Protein AF-Q84JG7-F1 (afdb_monomer_lite)

Structure (mmCIF, N/CA/C/O backbone):
data_AF-Q84JG7-F1
#
_entry.id   AF-Q84JG7-F1
#
loop_
_atom_site.group_PDB
_atom_site.id
_atom_site.type_symbol
_atom_site.label_atom_id
_atom_site.label_alt_id
_atom_site.label_comp_id
_atom_site.label_asym_id
_atom_site.label_entity_id
_atom_site.label_seq_id
_atom_site.pdbx_PDB_ins_code
_atom_site.Cartn_x
_atom_site.Cartn_y
_atom_site.Cartn_z
_atom_site.occupancy
_atom_site.B_iso_or_equiv
_atom_site.auth_seq_id
_atom_site.auth_comp_id
_atom_site.auth_asym_id
_atom_site.auth_atom_id
_atom_site.pdbx_PDB_model_num
ATOM 1 N N . ASN A 1 1 ? 14.979 -12.068 -6.597 1.00 91.88 1 ASN A N 1
ATOM 2 C CA . ASN A 1 1 ? 13.527 -11.747 -6.556 1.00 91.88 1 ASN A CA 1
ATOM 3 C C . ASN A 1 1 ? 13.008 -11.741 -8.003 1.00 91.88 1 ASN A C 1
ATOM 5 O O . ASN A 1 1 ? 13.812 -11.984 -8.893 1.00 91.88 1 ASN A O 1
ATOM 9 N N . ARG A 1 2 ? 11.712 -11.505 -8.261 1.00 93.94 2 ARG A N 1
ATOM 10 C CA . ARG A 1 2 ? 11.111 -11.570 -9.618 1.00 93.94 2 ARG A CA 1
ATOM 11 C C . ARG A 1 2 ? 11.532 -10.455 -10.599 1.00 93.94 2 ARG A C 1
ATOM 13 O O . ARG A 1 2 ? 10.944 -10.369 -11.666 1.00 93.94 2 ARG A O 1
ATOM 20 N N . PHE A 1 3 ? 12.444 -9.576 -10.190 1.00 95.94 3 PHE A N 1
ATOM 21 C CA . PHE A 1 3 ? 12.927 -8.423 -10.958 1.00 95.94 3 PHE A CA 1
ATOM 22 C C . PHE A 1 3 ? 14.451 -8.466 -11.141 1.00 95.94 3 PHE A C 1
ATOM 24 O O . PHE A 1 3 ? 15.060 -7.451 -11.447 1.00 95.94 3 PHE A O 1
ATOM 31 N N . ALA A 1 4 ? 15.085 -9.612 -10.862 1.00 96.62 4 ALA A N 1
ATOM 32 C CA . ALA A 1 4 ? 16.543 -9.748 -10.886 1.00 96.62 4 ALA A CA 1
ATOM 33 C C . ALA A 1 4 ? 17.146 -9.655 -12.300 1.00 96.62 4 ALA A C 1
ATOM 35 O O . ALA A 1 4 ? 18.359 -9.533 -12.432 1.00 96.62 4 ALA A O 1
ATOM 36 N N . ASP A 1 5 ? 16.304 -9.748 -13.325 1.00 96.88 5 ASP A N 1
ATOM 37 C CA . ASP A 1 5 ? 16.621 -9.649 -14.746 1.00 96.88 5 ASP A CA 1
ATOM 38 C C . ASP A 1 5 ? 16.403 -8.245 -15.331 1.00 96.88 5 ASP A C 1
ATOM 40 O O . ASP A 1 5 ? 16.766 -8.025 -16.481 1.00 96.88 5 ASP A O 1
ATOM 44 N N . LEU A 1 6 ? 15.839 -7.307 -14.561 1.00 96.44 6 LEU A N 1
ATOM 45 C CA . LEU A 1 6 ? 15.568 -5.942 -15.014 1.00 96.44 6 LEU A CA 1
ATOM 46 C C . LEU A 1 6 ? 16.689 -4.984 -14.610 1.00 96.44 6 LEU A C 1
ATOM 48 O O . LEU A 1 6 ? 17.203 -5.055 -13.488 1.00 96.44 6 LEU A O 1
ATOM 52 N N . THR A 1 7 ? 17.005 -4.024 -15.481 1.00 97.75 7 THR A N 1
ATOM 53 C CA . THR A 1 7 ? 17.777 -2.847 -15.062 1.00 97.75 7 THR A CA 1
ATOM 54 C C . THR A 1 7 ? 16.936 -1.942 -14.158 1.00 97.75 7 THR A C 1
ATOM 56 O O . THR A 1 7 ? 15.706 -2.042 -14.092 1.00 97.75 7 THR A O 1
ATOM 59 N N . ASP A 1 8 ? 17.589 -1.026 -13.443 1.00 96.44 8 ASP A N 1
ATOM 60 C CA . ASP A 1 8 ? 16.889 -0.056 -12.596 1.00 96.44 8 ASP A CA 1
ATOM 61 C C . ASP A 1 8 ? 15.962 0.852 -13.425 1.00 96.44 8 ASP A C 1
ATOM 63 O O . ASP A 1 8 ? 14.851 1.171 -13.001 1.00 96.44 8 ASP A O 1
ATOM 67 N N . GLU A 1 9 ? 16.369 1.217 -14.641 1.00 96.12 9 GLU A N 1
ATOM 68 C CA . GLU A 1 9 ? 15.561 2.015 -15.564 1.00 96.12 9 GLU A CA 1
ATOM 69 C C . GLU A 1 9 ? 14.300 1.267 -16.006 1.00 96.12 9 GLU A C 1
ATOM 71 O O . GLU A 1 9 ? 13.202 1.827 -15.947 1.00 96.12 9 GLU A O 1
ATOM 76 N N . GLU A 1 10 ? 14.437 -0.004 -16.397 1.00 96.25 10 GLU A N 1
ATOM 77 C CA . GLU A 1 10 ? 13.312 -0.867 -16.773 1.00 96.25 10 GLU A CA 1
ATOM 78 C C . GLU A 1 10 ? 12.346 -1.051 -15.601 1.00 96.25 10 GLU A C 1
ATOM 80 O O . GLU A 1 10 ? 11.124 -0.927 -15.752 1.00 96.25 10 GLU A O 1
ATOM 85 N N . PHE A 1 11 ? 12.891 -1.281 -14.404 1.00 96.00 11 PHE A N 1
ATOM 86 C CA . PHE A 1 11 ? 12.099 -1.417 -13.193 1.00 96.00 11 PHE A CA 1
ATOM 87 C C . PHE A 1 11 ? 11.331 -0.131 -12.875 1.00 96.00 11 PHE A C 1
ATOM 89 O O . PHE A 1 11 ? 10.123 -0.183 -12.632 1.00 96.00 11 PHE A O 1
ATOM 96 N N . ARG A 1 12 ? 11.987 1.034 -12.911 1.00 93.06 12 ARG A N 1
ATOM 97 C CA . ARG A 1 12 ? 11.335 2.325 -12.647 1.00 93.06 12 ARG A CA 1
ATOM 98 C C . ARG A 1 12 ? 10.233 2.612 -13.654 1.00 93.06 12 ARG A C 1
ATOM 100 O O . ARG A 1 12 ? 9.136 2.986 -13.237 1.00 93.06 12 ARG A O 1
ATOM 107 N N . ALA A 1 13 ? 10.499 2.402 -14.942 1.00 91.94 13 ALA A N 1
ATOM 108 C CA . ALA A 1 13 ? 9.536 2.649 -16.010 1.00 91.94 13 ALA A CA 1
ATOM 109 C C . ALA A 1 13 ? 8.287 1.763 -15.888 1.00 91.94 13 ALA A C 1
ATOM 111 O O . ALA A 1 13 ? 7.178 2.236 -16.123 1.00 91.94 13 ALA A O 1
ATOM 112 N N . ALA A 1 14 ? 8.453 0.497 -15.495 1.00 92.69 14 ALA A N 1
ATOM 113 C CA . ALA A 1 14 ? 7.343 -0.447 -15.419 1.00 92.69 14 ALA A CA 1
ATOM 114 C C . ALA A 1 14 ? 6.641 -0.477 -14.052 1.00 92.69 14 ALA A C 1
ATOM 116 O O . ALA A 1 14 ? 5.451 -0.756 -13.996 1.00 92.69 14 ALA A O 1
ATOM 117 N N . ARG A 1 15 ? 7.339 -0.260 -12.930 1.00 93.06 15 ARG A N 1
ATOM 118 C CA . ARG A 1 15 ? 6.818 -0.555 -11.575 1.00 93.06 15 ARG A CA 1
ATOM 119 C C . ARG A 1 15 ? 6.548 0.674 -10.714 1.00 93.06 15 ARG A C 1
ATOM 121 O O . ARG A 1 15 ? 5.943 0.542 -9.651 1.00 93.06 15 ARG A O 1
ATOM 128 N N . THR A 1 16 ? 6.927 1.864 -11.167 1.00 92.06 16 THR A N 1
ATOM 129 C CA . THR A 1 16 ? 6.578 3.131 -10.504 1.00 92.06 16 THR A CA 1
ATOM 130 C C . THR A 1 16 ? 5.529 3.892 -11.319 1.00 92.06 16 THR A C 1
ATOM 132 O O . THR A 1 16 ? 5.199 3.500 -12.434 1.00 92.06 16 THR A O 1
ATOM 135 N N . GLY A 1 17 ? 4.923 4.937 -10.754 1.00 85.12 17 GLY A N 1
ATOM 136 C CA . GLY A 1 17 ? 3.857 5.657 -11.466 1.00 85.12 17 GLY A CA 1
ATOM 137 C C . GLY A 1 17 ? 3.269 6.876 -10.765 1.00 85.12 17 GLY A C 1
ATOM 138 O O . GLY A 1 17 ? 2.527 7.632 -11.388 1.00 85.12 17 GLY A O 1
ATOM 139 N N . LEU A 1 18 ? 3.616 7.122 -9.497 1.00 86.25 18 LEU A N 1
ATOM 140 C CA . LEU A 1 18 ? 3.217 8.349 -8.815 1.00 86.25 18 LEU A CA 1
ATOM 141 C C . LEU A 1 18 ? 3.859 9.561 -9.504 1.00 86.25 18 LEU A C 1
ATOM 143 O O . LEU A 1 18 ? 5.079 9.714 -9.503 1.00 86.25 18 LEU A O 1
ATOM 147 N N . ARG A 1 19 ? 3.025 10.441 -10.058 1.00 84.69 19 ARG A N 1
ATOM 148 C CA . ARG A 1 19 ? 3.441 11.722 -10.637 1.00 84.69 19 ARG A CA 1
ATOM 149 C C . ARG A 1 19 ? 2.992 12.843 -9.700 1.00 84.69 19 ARG A C 1
ATOM 151 O O . ARG A 1 19 ? 1.789 13.092 -9.621 1.00 84.69 19 ARG A O 1
ATOM 158 N N . PRO A 1 20 ? 3.912 13.504 -8.975 1.00 76.50 20 PRO A N 1
ATOM 159 C CA . PRO A 1 20 ? 3.557 14.632 -8.126 1.00 76.50 20 PRO A CA 1
ATOM 160 C C . PRO A 1 20 ? 2.902 15.732 -8.963 1.00 76.50 20 PRO A C 1
ATOM 162 O O . PRO A 1 20 ? 3.453 16.161 -9.978 1.00 76.50 20 PRO A O 1
ATOM 165 N N . VAL A 1 21 ? 1.726 16.194 -8.545 1.00 76.31 21 VAL A N 1
ATOM 166 C CA . VAL A 1 21 ? 1.081 17.349 -9.173 1.00 76.31 21 VAL A CA 1
ATOM 167 C C . VAL A 1 21 ? 1.769 18.611 -8.652 1.00 76.31 21 VAL A C 1
ATOM 169 O O . VAL A 1 21 ? 1.801 18.857 -7.444 1.00 76.31 21 VAL A O 1
ATOM 172 N N . ALA A 1 22 ? 2.343 19.410 -9.555 1.00 68.31 22 ALA A N 1
ATOM 173 C CA . ALA A 1 22 ? 2.938 20.695 -9.200 1.00 68.31 22 ALA A CA 1
ATOM 174 C C . ALA A 1 22 ? 1.870 21.600 -8.558 1.00 68.31 22 ALA A C 1
ATOM 176 O O . ALA A 1 22 ? 0.803 21.802 -9.132 1.00 68.31 22 ALA A O 1
ATOM 177 N N . GLY A 1 23 ? 2.140 22.116 -7.355 1.00 63.59 23 GLY A N 1
ATOM 178 C CA . GLY A 1 23 ? 1.189 22.949 -6.605 1.00 63.59 23 GLY A CA 1
ATOM 179 C C . GLY A 1 23 ? 0.258 22.198 -5.642 1.00 63.59 23 GLY A C 1
ATOM 180 O O . GLY A 1 23 ? -0.504 22.842 -4.926 1.00 63.59 23 GLY A O 1
ATOM 181 N N . ALA A 1 24 ? 0.360 20.866 -5.519 1.00 60.28 24 ALA A N 1
ATOM 182 C CA . ALA A 1 24 ? -0.374 20.101 -4.496 1.00 60.28 24 ALA A CA 1
ATOM 183 C C . ALA A 1 24 ? 0.033 20.446 -3.042 1.00 60.28 24 ALA A C 1
ATOM 185 O O . ALA A 1 24 ? -0.607 20.001 -2.095 1.00 60.28 24 ALA A O 1
ATOM 186 N N . GLY A 1 25 ? 1.090 21.247 -2.860 1.00 56.03 25 GLY A N 1
ATOM 187 C CA . GLY A 1 25 ? 1.579 21.706 -1.558 1.00 56.03 25 GLY A CA 1
ATOM 188 C C . GLY A 1 25 ? 1.008 23.040 -1.066 1.00 56.03 25 GLY A C 1
ATOM 189 O O . GLY A 1 25 ? 1.388 23.470 0.017 1.00 56.03 25 GLY A O 1
ATOM 190 N N . SER A 1 26 ? 0.135 23.720 -1.819 1.00 56.41 26 SER A N 1
ATOM 191 C CA . SER A 1 26 ? -0.260 25.106 -1.496 1.00 56.41 26 SER A CA 1
ATOM 192 C C . SER A 1 26 ? -1.761 25.344 -1.318 1.00 56.41 26 SER A C 1
ATOM 194 O O . SER A 1 26 ? -2.215 26.482 -1.388 1.00 56.41 26 SER A O 1
ATOM 196 N N . GLY A 1 27 ? -2.546 24.310 -1.017 1.00 61.88 27 GLY A N 1
ATOM 197 C CA . GLY A 1 27 ? -3.953 24.509 -0.674 1.00 61.88 27 GLY A CA 1
ATOM 198 C C . GLY A 1 27 ? -4.585 23.311 0.012 1.00 61.88 27 GLY A C 1
ATOM 199 O O . GLY A 1 27 ? -5.166 22.464 -0.653 1.00 61.88 27 GLY A O 1
ATOM 200 N N . ALA A 1 28 ? -4.515 23.252 1.341 1.00 53.81 28 ALA A N 1
ATOM 201 C CA . ALA A 1 28 ? -5.369 22.360 2.120 1.00 53.81 28 ALA A CA 1
ATOM 202 C C . ALA A 1 28 ? -5.628 22.950 3.510 1.00 53.81 28 ALA A C 1
ATOM 204 O O . ALA A 1 28 ? -5.064 22.530 4.519 1.00 53.81 28 ALA A O 1
ATOM 205 N N . GLY A 1 29 ? -6.527 23.932 3.572 1.00 60.09 29 GLY A N 1
ATOM 206 C CA . GLY A 1 29 ? -7.320 24.093 4.781 1.00 60.09 29 GLY A CA 1
ATOM 207 C C . GLY A 1 29 ? -8.140 22.817 4.973 1.00 60.09 29 GLY A C 1
ATOM 208 O O . GLY A 1 29 ? -9.012 22.534 4.159 1.00 60.09 29 GLY A O 1
ATOM 209 N N . GLY A 1 30 ? -7.839 22.046 6.024 1.00 66.94 30 GLY A N 1
ATOM 210 C CA . GLY A 1 30 ? -8.714 20.968 6.495 1.00 66.94 30 GLY A CA 1
ATOM 211 C C . GLY A 1 30 ? -8.177 19.532 6.463 1.00 66.94 30 GLY A C 1
ATOM 212 O O . GLY A 1 30 ? -8.981 18.624 6.311 1.00 66.94 30 GLY A O 1
ATOM 213 N N . PHE A 1 31 ? -6.880 19.281 6.665 1.00 61.50 31 PHE A N 1
ATOM 214 C CA . PHE A 1 31 ? -6.434 17.993 7.222 1.00 61.50 31 PHE A CA 1
ATOM 215 C C . PHE A 1 31 ? -5.783 18.254 8.580 1.00 61.50 31 PHE A C 1
ATOM 217 O O . PHE A 1 31 ? -4.740 18.902 8.667 1.00 61.50 31 PHE A O 1
ATOM 224 N N . ARG A 1 32 ? -6.459 17.832 9.654 1.00 60.53 32 ARG A N 1
ATOM 225 C CA . ARG A 1 32 ? -6.000 18.008 11.034 1.00 60.53 32 ARG A CA 1
ATOM 226 C C . ARG A 1 32 ? -5.305 16.730 11.481 1.00 60.53 32 ARG A C 1
ATOM 228 O O . ARG A 1 32 ? -5.925 15.672 11.495 1.00 60.53 32 ARG A O 1
ATOM 235 N N . TYR A 1 33 ? -4.050 16.852 11.893 1.00 69.75 33 TYR A N 1
ATOM 236 C CA . TYR A 1 33 ? -3.499 15.916 12.863 1.00 69.75 33 TYR A CA 1
ATOM 237 C C . TYR A 1 33 ? -4.285 16.083 14.168 1.00 69.75 33 TYR A C 1
ATOM 239 O O . TYR A 1 33 ? -4.604 17.214 14.552 1.00 69.75 33 TYR A O 1
ATOM 247 N N . GLU A 1 34 ? -4.626 14.984 14.838 1.00 69.19 34 GLU A N 1
ATOM 248 C CA . GLU A 1 34 ? -5.031 15.092 16.239 1.00 69.19 34 GLU A CA 1
ATOM 249 C C . GLU A 1 34 ? -3.838 15.576 17.069 1.00 69.19 34 GLU A C 1
ATOM 251 O O . GLU A 1 34 ? -2.681 15.332 16.713 1.00 69.19 34 GLU A O 1
ATOM 256 N N . ASN A 1 35 ? -4.114 16.293 18.159 1.00 77.56 35 ASN A N 1
ATOM 257 C CA . ASN A 1 35 ? -3.074 16.697 19.096 1.00 77.56 35 ASN A CA 1
ATOM 258 C C . ASN A 1 35 ? -2.536 15.438 19.790 1.00 77.56 35 ASN A C 1
ATOM 260 O O . ASN A 1 35 ? -3.144 14.944 20.735 1.00 77.56 35 ASN A O 1
ATOM 264 N N . PHE A 1 36 ? -1.440 14.895 19.267 1.00 81.38 36 PHE A N 1
ATOM 265 C CA . PHE A 1 36 ? -0.859 13.628 19.689 1.00 81.38 36 PHE A CA 1
ATOM 266 C C . PHE A 1 36 ? 0.507 13.866 20.332 1.00 81.38 36 PHE A C 1
ATOM 268 O O . PHE A 1 36 ? 1.375 14.509 19.739 1.00 81.38 36 PHE A O 1
ATOM 275 N N . SER A 1 37 ? 0.707 13.332 21.537 1.00 84.25 37 SER A N 1
ATOM 276 C CA . SER A 1 37 ? 2.008 13.341 22.199 1.00 84.25 37 SER A CA 1
ATOM 277 C C . SER A 1 37 ? 2.773 12.067 21.870 1.00 84.25 37 SER A C 1
ATOM 279 O O . SER A 1 37 ? 2.238 10.965 21.949 1.00 84.25 37 SER A O 1
ATOM 281 N N . LEU A 1 38 ? 4.071 12.199 21.594 1.00 81.69 38 LEU A N 1
ATOM 282 C CA . LEU A 1 38 ? 4.970 11.047 21.474 1.00 81.69 38 LEU A CA 1
ATOM 283 C C . LEU A 1 38 ? 5.026 10.207 22.759 1.00 81.69 38 LEU A C 1
ATOM 285 O O . LEU A 1 38 ? 5.332 9.023 22.683 1.00 81.69 38 LEU A O 1
ATOM 289 N N . ALA A 1 39 ? 4.713 10.793 23.921 1.00 86.00 39 ALA A N 1
ATOM 290 C CA . ALA A 1 39 ? 4.632 10.057 25.182 1.00 86.00 39 ALA A CA 1
ATOM 291 C C . ALA A 1 39 ? 3.489 9.024 25.197 1.00 86.00 39 ALA A C 1
ATOM 293 O O . ALA A 1 39 ? 3.594 8.021 25.897 1.00 86.00 39 ALA A O 1
ATOM 294 N N . ASP A 1 40 ? 2.438 9.248 24.401 1.00 83.38 40 ASP A N 1
ATOM 295 C CA . ASP A 1 40 ? 1.281 8.354 24.287 1.00 83.38 40 ASP A CA 1
ATOM 296 C C . ASP A 1 40 ? 1.474 7.295 23.184 1.00 83.38 40 ASP A C 1
ATOM 298 O O . ASP A 1 40 ? 0.623 6.426 22.976 1.00 83.38 40 ASP A O 1
ATOM 302 N N . ALA A 1 41 ? 2.592 7.353 22.451 1.00 85.31 41 ALA A N 1
ATOM 303 C CA . ALA A 1 41 ? 2.898 6.411 21.389 1.00 85.31 41 ALA A CA 1
ATOM 304 C C . ALA A 1 41 ? 3.382 5.069 21.947 1.00 85.31 41 ALA A C 1
ATOM 306 O O . ALA A 1 41 ? 4.265 4.996 22.800 1.00 85.31 41 ALA A O 1
ATOM 307 N N . ALA A 1 42 ? 2.857 3.978 21.390 1.00 85.25 42 ALA A N 1
ATOM 308 C CA . ALA A 1 42 ? 3.427 2.660 21.623 1.00 85.25 42 ALA A CA 1
ATOM 309 C C . ALA A 1 42 ? 4.846 2.584 21.030 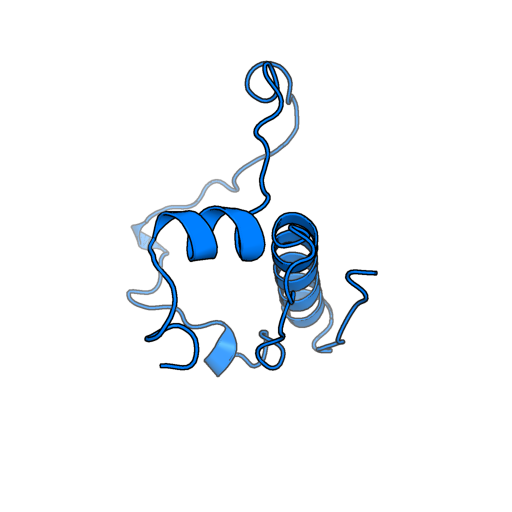1.00 85.25 42 ALA A C 1
ATOM 311 O O . ALA A 1 42 ? 5.089 3.062 19.923 1.00 85.25 42 ALA A O 1
ATOM 312 N N . GLY A 1 43 ? 5.773 1.914 21.725 1.00 90.94 43 GLY A N 1
ATOM 313 C CA . GLY A 1 43 ? 7.149 1.722 21.240 1.00 90.94 43 GLY A CA 1
ATOM 314 C C . GLY A 1 43 ? 7.259 0.892 19.951 1.00 90.94 43 GLY A C 1
ATOM 315 O O . GLY A 1 43 ? 8.291 0.913 19.288 1.00 90.94 43 GLY A O 1
ATOM 316 N N . SER A 1 44 ? 6.199 0.168 19.579 1.00 92.81 44 SER A N 1
ATOM 317 C CA . SER A 1 44 ? 6.055 -0.481 18.275 1.00 92.81 44 SER A CA 1
ATOM 318 C C . SER A 1 44 ? 4.576 -0.616 17.909 1.00 92.81 44 SER A C 1
ATOM 320 O O . SER A 1 44 ? 3.719 -0.719 18.789 1.00 92.81 44 SER A O 1
ATOM 322 N N . MET A 1 45 ? 4.271 -0.614 16.612 1.00 92.62 45 MET A N 1
ATOM 323 C CA . MET A 1 45 ? 2.914 -0.776 16.094 1.00 92.62 45 MET A CA 1
ATOM 324 C C . MET A 1 45 ? 2.947 -1.573 14.789 1.00 92.62 45 MET A C 1
ATOM 326 O O . MET A 1 45 ? 3.709 -1.246 13.882 1.00 92.62 45 MET A O 1
ATOM 330 N N . ASP A 1 46 ? 2.103 -2.601 14.687 1.00 96.12 46 ASP A N 1
ATOM 331 C CA . ASP A 1 46 ? 1.918 -3.392 13.469 1.00 96.12 46 ASP A CA 1
ATOM 332 C C . ASP A 1 46 ? 0.423 -3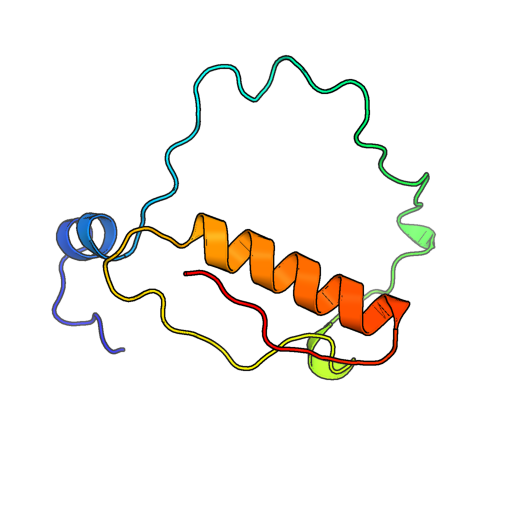.635 13.216 1.00 96.12 46 ASP A C 1
ATOM 334 O O . ASP A 1 46 ? -0.213 -4.471 13.861 1.00 96.12 46 ASP A O 1
ATOM 338 N N . TRP A 1 47 ? -0.147 -2.919 12.244 1.00 97.00 47 TRP A N 1
ATOM 339 C CA . TRP A 1 47 ? -1.554 -3.065 11.856 1.00 97.00 47 TRP A CA 1
ATOM 340 C C . TRP A 1 47 ? -1.891 -4.459 11.311 1.00 97.00 47 TRP A C 1
ATOM 342 O O . TRP A 1 47 ? -3.054 -4.866 11.362 1.00 97.00 47 TRP A O 1
ATOM 352 N N . ARG A 1 48 ? -0.900 -5.227 10.832 1.00 97.62 48 ARG A N 1
ATOM 353 C CA . ARG A 1 48 ? -1.104 -6.615 10.388 1.00 97.62 48 ARG A CA 1
ATOM 354 C C . ARG A 1 48 ? -1.439 -7.511 11.572 1.00 97.62 48 ARG A C 1
ATOM 356 O O . ARG A 1 48 ? -2.378 -8.296 11.486 1.00 97.62 48 ARG A O 1
ATOM 363 N N . ALA A 1 49 ? -0.733 -7.339 12.693 1.00 96.69 49 ALA A N 1
ATOM 364 C CA . ALA A 1 49 ? -1.009 -8.064 13.934 1.00 96.69 49 ALA A CA 1
ATOM 365 C C . ALA A 1 49 ? -2.408 -7.739 14.492 1.00 96.69 49 ALA A C 1
ATOM 367 O O . ALA A 1 49 ? -3.022 -8.569 15.155 1.00 96.69 49 ALA A O 1
ATOM 368 N N . MET A 1 50 ? -2.942 -6.559 14.163 1.00 95.38 50 MET A N 1
ATOM 369 C CA . MET A 1 50 ? -4.305 -6.134 14.506 1.00 95.38 50 MET A CA 1
ATOM 370 C C . MET A 1 50 ? -5.362 -6.565 13.469 1.00 95.38 50 MET A C 1
ATOM 372 O O . MET A 1 50 ? -6.542 -6.237 13.604 1.00 95.38 50 MET A O 1
ATOM 376 N N . GLY A 1 51 ? -4.965 -7.284 12.413 1.00 96.88 51 GLY A N 1
ATOM 377 C CA . GLY A 1 51 ? -5.859 -7.734 11.344 1.00 96.88 51 GLY A CA 1
ATOM 378 C C . GLY A 1 51 ? -6.447 -6.597 10.500 1.00 96.88 51 GLY A C 1
ATOM 379 O O . GLY A 1 51 ? -7.537 -6.762 9.951 1.00 96.88 51 GLY A O 1
ATOM 380 N N . ALA A 1 52 ? -5.766 -5.447 10.432 1.00 97.88 52 ALA A N 1
ATOM 381 C CA . ALA A 1 52 ? -6.169 -4.245 9.693 1.00 97.88 52 ALA A CA 1
ATOM 382 C C . ALA A 1 52 ? -5.414 -4.051 8.374 1.00 97.88 52 ALA A C 1
ATOM 384 O O . ALA A 1 52 ? -5.365 -2.949 7.839 1.00 97.88 52 ALA A O 1
ATOM 385 N N . VAL A 1 53 ? -4.836 -5.126 7.841 1.00 98.19 53 VAL A N 1
ATOM 386 C CA . VAL A 1 53 ? -4.113 -5.126 6.568 1.00 98.19 53 VAL A CA 1
ATOM 387 C C . VAL A 1 53 ? -4.574 -6.332 5.760 1.00 98.19 53 VAL A C 1
ATOM 389 O O . VAL A 1 53 ? -4.616 -7.449 6.279 1.00 98.19 53 VAL A O 1
ATOM 392 N N . THR A 1 54 ? -4.960 -6.101 4.507 1.00 97.94 54 THR A N 1
ATOM 393 C CA . THR A 1 54 ? -5.320 -7.151 3.547 1.00 97.94 54 THR A CA 1
ATOM 394 C C . THR A 1 54 ? -4.076 -7.903 3.054 1.00 97.94 54 THR A C 1
ATOM 396 O O . THR A 1 54 ? -2.938 -7.565 3.384 1.00 97.94 54 THR A O 1
ATOM 399 N N . GLY A 1 55 ? -4.274 -8.981 2.290 1.00 97.81 55 GLY A N 1
ATOM 400 C CA . GLY A 1 55 ? -3.160 -9.675 1.641 1.00 97.81 55 GLY A CA 1
ATOM 401 C C . GLY A 1 55 ? -2.419 -8.759 0.662 1.00 97.81 55 GLY A C 1
ATOM 402 O O . GLY A 1 55 ? -3.023 -7.882 0.050 1.00 97.81 55 GLY A O 1
ATOM 403 N N . VAL A 1 56 ? -1.111 -8.972 0.496 1.00 97.19 56 VAL A N 1
ATOM 404 C CA . VAL A 1 56 ? -0.295 -8.198 -0.455 1.00 97.19 56 VAL A CA 1
ATOM 405 C C . VAL A 1 56 ? -0.826 -8.397 -1.879 1.00 97.19 56 VAL A C 1
ATOM 407 O O . VAL A 1 56 ? -0.969 -9.533 -2.331 1.00 97.19 56 VAL A O 1
ATOM 410 N N . LYS A 1 57 ? -1.094 -7.292 -2.584 1.00 96.31 57 LYS A N 1
ATOM 411 C CA . LYS A 1 57 ? -1.598 -7.268 -3.968 1.00 96.31 57 LYS A CA 1
ATOM 412 C C . LYS A 1 57 ? -0.480 -6.893 -4.965 1.00 96.31 57 LYS A C 1
ATOM 414 O O . LYS A 1 57 ? 0.560 -6.373 -4.562 1.00 96.31 57 LYS A O 1
ATOM 419 N N . ASP A 1 58 ? -0.684 -7.148 -6.263 1.00 96.00 58 ASP A N 1
ATOM 420 C CA . ASP A 1 58 ? 0.266 -6.821 -7.348 1.00 96.00 58 ASP A CA 1
ATOM 421 C C . ASP A 1 58 ? -0.340 -5.790 -8.314 1.00 96.00 58 ASP A C 1
ATOM 423 O O . ASP A 1 58 ? -1.319 -6.072 -9.000 1.00 96.00 58 ASP A O 1
ATOM 427 N N . GLN A 1 59 ? 0.265 -4.602 -8.388 1.00 94.31 59 GLN A N 1
ATOM 428 C CA . GLN A 1 59 ? -0.144 -3.521 -9.299 1.00 94.31 59 GLN A CA 1
ATOM 429 C C . GLN A 1 59 ? 0.226 -3.776 -10.774 1.00 94.31 59 GLN A C 1
ATOM 431 O O . GLN A 1 59 ? -0.133 -2.995 -11.659 1.00 94.31 59 GLN A O 1
ATOM 436 N N . GLY A 1 60 ? 1.026 -4.810 -11.054 1.00 94.25 60 GLY A N 1
ATOM 437 C CA . GLY A 1 60 ? 1.546 -5.069 -12.390 1.00 94.25 60 GLY A CA 1
ATOM 438 C C . GLY A 1 60 ? 2.440 -3.929 -12.881 1.00 94.25 60 GLY A C 1
ATOM 439 O O . GLY A 1 60 ? 3.307 -3.447 -12.144 1.00 94.25 60 GLY A O 1
ATOM 440 N N . SER A 1 61 ? 2.236 -3.521 -14.135 1.00 92.19 61 SER A N 1
ATOM 441 C CA . SER A 1 61 ? 2.989 -2.450 -14.795 1.00 92.19 61 SER A CA 1
ATOM 442 C C . SER A 1 61 ? 2.176 -1.178 -15.071 1.00 92.19 61 SER A C 1
ATOM 444 O O . SER A 1 61 ? 2.530 -0.377 -15.928 1.00 92.19 61 SER A O 1
ATOM 446 N N . CYS A 1 62 ? 1.036 -1.012 -14.395 1.00 92.12 62 CYS A N 1
ATOM 447 C CA . CYS A 1 62 ? 0.050 0.026 -14.714 1.00 92.12 62 CYS A CA 1
ATOM 448 C C . CYS A 1 62 ? 0.425 1.427 -14.184 1.00 92.12 62 CYS A C 1
ATOM 450 O O . CYS A 1 62 ? -0.124 2.429 -14.632 1.00 92.12 62 CYS A O 1
ATOM 452 N N . GLY A 1 63 ? 1.349 1.520 -13.222 1.00 91.38 63 GLY A N 1
ATOM 453 C CA . GLY A 1 63 ? 1.651 2.784 -12.536 1.00 91.38 63 GLY A CA 1
ATOM 454 C C . GLY A 1 63 ? 0.548 3.244 -11.568 1.00 91.38 63 GLY A C 1
ATOM 455 O O . GLY A 1 63 ? 0.535 4.393 -11.134 1.00 91.38 63 GLY A O 1
ATOM 456 N N . CYS A 1 64 ? -0.370 2.352 -11.187 1.00 93.19 64 CYS A N 1
ATOM 457 C CA . CYS A 1 64 ? -1.505 2.619 -10.298 1.00 93.19 64 CYS A CA 1
ATOM 458 C C . CYS A 1 64 ? -1.170 2.535 -8.796 1.00 93.19 64 CYS A C 1
ATOM 460 O O . CYS A 1 64 ? -2.073 2.461 -7.967 1.00 93.19 64 CYS A O 1
ATOM 462 N N . CYS A 1 65 ? 0.112 2.581 -8.408 1.00 93.94 65 CYS A N 1
ATOM 463 C CA . CYS A 1 65 ? 0.542 2.459 -7.006 1.00 93.94 65 CYS A CA 1
ATOM 464 C C . CYS A 1 65 ? -0.137 3.469 -6.060 1.00 93.94 65 CYS A C 1
ATOM 466 O O . CYS A 1 65 ? -0.356 3.175 -4.885 1.00 93.94 65 CYS A O 1
ATOM 468 N N . TRP A 1 66 ? -0.510 4.643 -6.575 1.00 94.12 66 TRP A N 1
ATOM 469 C CA . TRP A 1 66 ? -1.252 5.671 -5.844 1.00 94.12 66 TRP A CA 1
ATOM 470 C C . TRP A 1 66 ? -2.655 5.196 -5.429 1.00 94.12 66 TRP A C 1
ATOM 472 O O . TRP A 1 66 ? -3.079 5.476 -4.309 1.00 94.12 66 TRP A O 1
ATOM 482 N N . ALA A 1 67 ? -3.339 4.427 -6.282 1.00 94.75 67 ALA A N 1
ATOM 483 C CA . ALA A 1 67 ? -4.653 3.857 -5.996 1.00 94.75 67 ALA A CA 1
ATOM 484 C C . ALA A 1 67 ? -4.545 2.756 -4.935 1.00 94.75 67 ALA A C 1
ATOM 486 O O . ALA A 1 67 ? -5.267 2.789 -3.943 1.00 94.75 67 ALA A O 1
ATOM 487 N N . PHE A 1 68 ? -3.564 1.85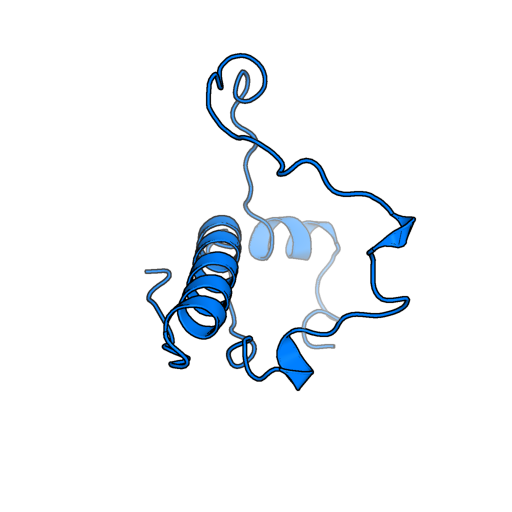8 -5.073 1.00 96.69 68 PHE A N 1
ATOM 488 C CA . PHE A 1 68 ? -3.265 0.820 -4.076 1.00 96.69 68 PHE A CA 1
ATOM 489 C C . PHE A 1 68 ? -2.933 1.423 -2.705 1.00 96.69 68 PHE A C 1
ATOM 491 O O . PHE A 1 68 ? -3.410 0.942 -1.680 1.00 96.69 68 PHE A O 1
ATOM 498 N N . SER A 1 69 ? -2.157 2.512 -2.685 1.00 95.25 69 SER A N 1
ATOM 499 C CA . SER A 1 69 ? -1.804 3.228 -1.452 1.00 95.25 69 SER A CA 1
ATOM 500 C C . SER A 1 69 ? -3.040 3.813 -0.764 1.00 95.25 69 SER A C 1
ATOM 502 O O . SER A 1 69 ? -3.206 3.661 0.446 1.00 95.25 69 SER A O 1
ATOM 504 N N . ALA A 1 70 ? -3.927 4.454 -1.532 1.00 95.62 70 ALA A N 1
ATOM 505 C CA . ALA A 1 70 ? -5.169 5.016 -1.011 1.00 95.62 70 ALA A CA 1
ATOM 506 C C . ALA A 1 70 ? -6.123 3.923 -0.505 1.00 95.62 70 ALA A C 1
ATOM 508 O O . ALA A 1 70 ? -6.649 4.026 0.604 1.00 95.62 70 ALA A O 1
ATOM 509 N N . VAL A 1 71 ? -6.305 2.855 -1.285 1.00 97.75 71 VAL A N 1
ATOM 510 C CA . VAL A 1 71 ? -7.173 1.728 -0.933 1.00 97.75 71 VAL A CA 1
ATOM 511 C C . VAL A 1 71 ? -6.701 1.052 0.349 1.00 97.75 71 VAL A C 1
ATOM 513 O O . VAL A 1 71 ? -7.499 0.935 1.274 1.00 97.75 71 VAL A O 1
ATOM 516 N N . ALA A 1 72 ? -5.417 0.707 0.477 1.00 97.62 72 ALA A N 1
ATOM 517 C CA . ALA A 1 72 ? -4.894 0.060 1.683 1.00 97.62 72 ALA A CA 1
ATOM 518 C C . ALA A 1 72 ? -5.121 0.900 2.957 1.00 97.62 72 ALA A C 1
ATOM 520 O O . ALA A 1 72 ? -5.471 0.360 4.010 1.00 97.62 72 ALA A O 1
ATOM 521 N N . ALA A 1 73 ? -4.980 2.229 2.866 1.00 97.19 73 ALA A N 1
ATOM 522 C CA . ALA A 1 73 ? -5.262 3.127 3.986 1.00 97.19 73 ALA A CA 1
ATOM 523 C C . ALA A 1 73 ? -6.7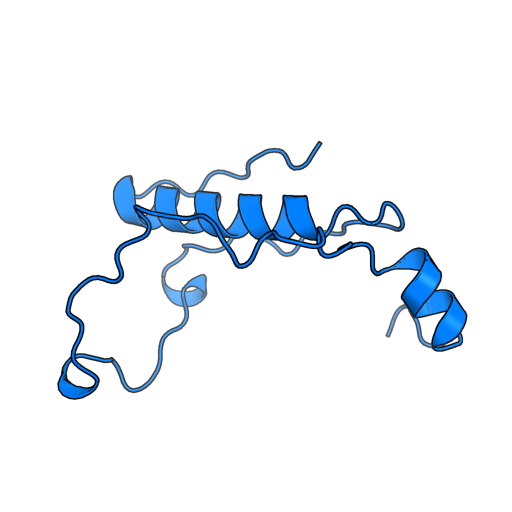52 3.117 4.378 1.00 97.19 73 ALA A C 1
ATOM 525 O O . ALA A 1 73 ? -7.086 3.065 5.566 1.00 97.19 73 ALA A O 1
ATOM 526 N N . VAL A 1 74 ? -7.655 3.128 3.393 1.00 97.44 74 VAL A N 1
ATOM 527 C CA . VAL A 1 74 ? -9.108 3.089 3.624 1.00 97.44 74 VAL A CA 1
ATOM 528 C C . VAL A 1 74 ? -9.561 1.723 4.147 1.00 97.44 74 VAL A C 1
ATOM 530 O O . VAL A 1 74 ? -10.388 1.670 5.060 1.00 97.44 74 VAL A O 1
ATOM 533 N N . GLU A 1 75 ? -9.013 0.622 3.634 1.00 98.31 75 GLU A N 1
ATOM 534 C CA . GLU A 1 75 ? -9.263 -0.737 4.134 1.00 98.31 75 GLU A CA 1
ATOM 535 C C . GLU A 1 75 ? -8.890 -0.851 5.622 1.00 98.31 75 GLU A C 1
ATOM 537 O O . GLU A 1 75 ? -9.702 -1.308 6.436 1.00 98.31 75 GLU A O 1
ATOM 542 N N . GLY A 1 76 ? -7.701 -0.364 5.999 1.00 97.81 76 GLY A N 1
ATOM 543 C CA . GLY A 1 76 ? -7.242 -0.354 7.388 1.00 97.81 76 GLY A CA 1
ATOM 544 C C . GLY A 1 76 ? -8.128 0.499 8.296 1.00 97.81 76 GLY A C 1
ATOM 545 O O . GLY A 1 76 ? -8.585 0.026 9.340 1.00 97.81 76 GLY A O 1
ATOM 546 N N . LEU A 1 77 ? -8.468 1.722 7.874 1.00 96.44 77 LEU A N 1
ATOM 547 C CA . LEU A 1 77 ? -9.387 2.588 8.620 1.00 96.44 77 LEU A CA 1
ATOM 548 C C . LEU A 1 77 ? -10.775 1.950 8.781 1.00 96.44 77 LEU A C 1
ATOM 550 O O . LEU A 1 77 ? -11.377 2.034 9.853 1.00 96.44 77 LEU A O 1
ATOM 554 N N . THR A 1 78 ? -11.269 1.274 7.743 1.00 97.44 78 THR A N 1
ATOM 555 C CA . THR A 1 78 ? -12.551 0.561 7.772 1.00 97.44 78 THR A CA 1
ATOM 556 C C . THR A 1 78 ? -12.518 -0.560 8.803 1.00 97.44 78 THR A C 1
ATOM 558 O O . THR A 1 78 ? -13.447 -0.662 9.610 1.00 97.44 78 THR A O 1
ATOM 561 N N . LYS A 1 79 ? -11.433 -1.345 8.861 1.00 97.81 79 LYS A N 1
ATOM 562 C CA . LYS A 1 79 ? -11.248 -2.361 9.905 1.00 97.81 79 LYS A CA 1
ATOM 563 C C . LYS A 1 79 ? -11.246 -1.744 11.299 1.00 97.81 79 LYS A C 1
ATOM 565 O O . LYS A 1 79 ? -11.942 -2.259 12.170 1.00 97.81 79 LYS A O 1
ATOM 570 N N . ILE A 1 80 ? -10.508 -0.655 11.507 1.00 96.38 80 ILE A N 1
ATOM 571 C CA . ILE A 1 80 ? -10.410 0.020 12.810 1.00 96.38 80 ILE A CA 1
ATOM 572 C C . ILE A 1 80 ? -11.781 0.532 13.267 1.00 96.38 80 ILE A C 1
ATOM 574 O O . ILE A 1 80 ? -12.147 0.380 14.428 1.00 96.38 80 ILE A O 1
ATOM 578 N N . ARG A 1 81 ? -12.560 1.123 12.355 1.00 96.50 81 ARG A N 1
ATOM 579 C CA . ARG A 1 81 ? -13.860 1.730 12.679 1.00 96.50 81 ARG A CA 1
ATOM 580 C C . ARG A 1 81 ? -14.994 0.722 12.819 1.00 96.50 81 ARG A C 1
ATOM 582 O O . ARG A 1 81 ? -15.886 0.934 13.630 1.00 96.50 81 ARG A O 1
ATOM 589 N N . THR A 1 82 ? -14.995 -0.335 12.010 1.00 97.44 82 THR A N 1
ATOM 590 C CA . THR A 1 82 ? -16.151 -1.241 11.874 1.00 97.44 82 THR A CA 1
ATOM 591 C C . THR A 1 82 ? -15.882 -2.662 12.361 1.00 97.44 82 THR A C 1
ATOM 593 O O . THR A 1 82 ? -16.801 -3.475 12.422 1.00 97.44 82 THR A O 1
ATOM 596 N N . GLY A 1 83 ? -14.625 -3.009 12.644 1.00 96.81 83 GLY A N 1
ATOM 597 C CA . GLY A 1 83 ? -14.202 -4.378 12.943 1.00 96.81 83 GLY A CA 1
ATOM 598 C C . GLY A 1 83 ? -14.138 -5.302 11.720 1.00 96.81 83 GLY A C 1
ATOM 599 O O . GLY A 1 83 ? -13.651 -6.432 11.837 1.00 96.81 83 GLY A O 1
ATOM 600 N N . ARG A 1 84 ? -14.549 -4.845 10.529 1.00 97.00 84 ARG A N 1
ATOM 601 C CA . ARG A 1 84 ? -14.590 -5.643 9.294 1.00 97.00 84 ARG A CA 1
ATOM 602 C C . ARG A 1 84 ? -13.449 -5.261 8.360 1.00 97.00 84 ARG A C 1
ATOM 604 O O . ARG A 1 84 ? -13.323 -4.104 7.977 1.00 97.00 84 ARG A O 1
ATOM 611 N N . LEU A 1 85 ? -12.641 -6.248 7.977 1.00 97.38 85 LEU A N 1
ATOM 612 C CA . LEU A 1 85 ? -11.636 -6.080 6.931 1.00 97.38 85 LEU A CA 1
ATOM 613 C C . LEU A 1 85 ? -12.282 -6.456 5.599 1.00 97.38 85 LEU 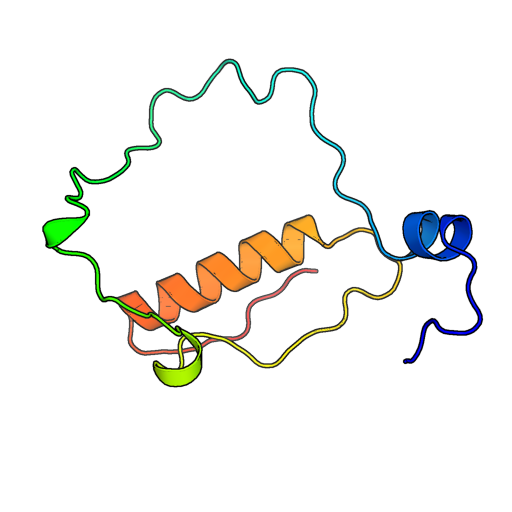A C 1
ATOM 615 O O . LEU A 1 85 ? -12.771 -7.575 5.450 1.00 97.38 85 LEU A O 1
ATOM 619 N N . VAL A 1 86 ? -12.313 -5.520 4.657 1.00 96.38 86 VAL A N 1
ATOM 620 C CA . VAL A 1 86 ? -12.896 -5.714 3.326 1.00 96.38 86 VAL A CA 1
ATOM 621 C C . VAL A 1 86 ? -11.837 -5.340 2.307 1.00 96.38 86 VAL A C 1
ATOM 623 O O . VAL A 1 86 ? -11.221 -4.292 2.450 1.00 96.38 86 VAL A O 1
ATOM 626 N N . SER A 1 87 ? -11.628 -6.191 1.303 1.00 97.19 87 SER A N 1
ATOM 627 C CA . SER A 1 87 ? -10.774 -5.855 0.164 1.00 97.19 87 SER A CA 1
ATOM 628 C C . SER A 1 87 ? -11.553 -4.947 -0.787 1.00 97.19 87 SER A C 1
ATOM 630 O O . SER A 1 87 ? -12.568 -5.376 -1.337 1.00 97.19 87 SER A O 1
ATOM 632 N N . LEU A 1 88 ? -11.102 -3.708 -0.959 1.00 97.06 88 LEU A N 1
ATOM 633 C CA . LEU A 1 88 ? -11.698 -2.717 -1.856 1.00 97.06 88 LEU A CA 1
ATOM 634 C C . LEU A 1 88 ? -11.031 -2.758 -3.243 1.00 97.06 88 LEU A C 1
ATOM 636 O O . LEU A 1 88 ? -10.038 -3.462 -3.439 1.00 97.06 88 LEU A O 1
ATOM 640 N N . SER A 1 89 ? -11.622 -2.035 -4.201 1.00 95.62 89 SER A N 1
ATOM 641 C CA . SER A 1 89 ? -11.183 -1.981 -5.604 1.00 95.62 89 SER A CA 1
ATOM 642 C C . SER A 1 89 ? -10.188 -0.853 -5.853 1.00 95.62 89 SER A C 1
ATOM 644 O O . SER A 1 89 ? -10.479 0.303 -5.553 1.00 95.62 89 SER A O 1
ATOM 646 N N . GLU A 1 90 ? -9.060 -1.188 -6.473 1.00 95.88 90 GLU A N 1
ATOM 647 C CA . GLU A 1 90 ? -8.110 -0.242 -7.068 1.00 95.88 90 GLU A CA 1
ATOM 648 C C . GLU A 1 90 ? -8.384 0.067 -8.553 1.00 95.88 90 GLU A C 1
ATOM 650 O O . GLU A 1 90 ? -7.709 0.933 -9.111 1.00 95.88 90 GLU A O 1
ATOM 655 N N . GLN A 1 91 ? -9.308 -0.671 -9.189 1.00 83.44 91 GLN A N 1
ATOM 656 C CA . GLN A 1 91 ? -9.664 -0.558 -10.614 1.00 83.44 91 GLN A CA 1
ATOM 657 C C . GLN A 1 91 ? -10.543 0.653 -10.919 1.00 83.44 91 GLN A C 1
ATOM 659 O O . GLN A 1 91 ? -11.460 0.924 -10.108 1.00 83.44 91 GLN A O 1
#

Foldseek 3Di:
DVCPVDDPVRCCQQPAADDDDPPPPPDDDDDDDDPDDPVPDDPDDDLVVVVLFDPDDDPGRPNLVVLVVVQRVVQSVCCVVPVDRDRDDSD

Radius of gyration: 17.15 Å; chains: 1; bounding box: 34×37×42 Å

Sequence (91 aa):
NRFADLTDEEFRAARTGLRPVAGAGSGAGGFRYENFSLADAAGSMDWRAMGAVTGVKDQGSCGCCWAFSAVAAVEGLTKIRTGRLVSLSEQ

Secondary structure (DSSP, 8-state):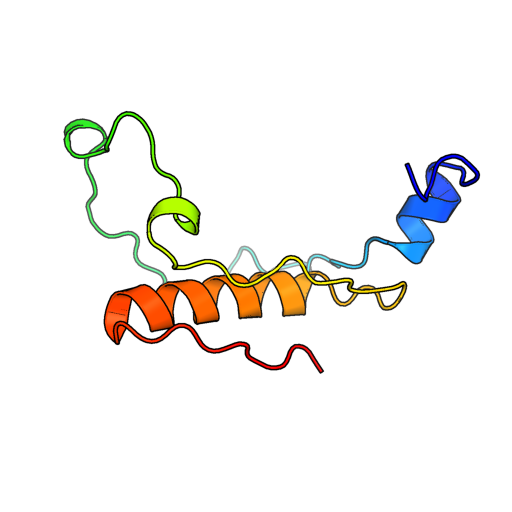
-TTTTS-HHHHHHHH----PPTTTTS--TT-PPP---GGGS-S---TTTTT--PPP---TTS-THHHHHHHHHHHHHHHHHHS--------

InterPro domains:
  IPR000169 Cysteine peptidase, cysteine active site [PS00139] (59-70)
  IPR000668 Peptidase C1A, papain C-terminal [PF00112] (44-91)
  IPR013128 Peptidase C1A [PTHR12411] (1-91)
  IPR038765 Papain-like cysteine peptidase superfamily [SSF54001] (1-91)

Organism: Triticum monococcum (NCBI:txid4568)

pLDDT: mean 88.89, std 12.18, range [53.81, 98.31]